Protein AF-A0A538PGG8-F1 (afdb_monomer)

Mean predicted aligned error: 11.86 Å

Radius of gyration: 22.48 Å; Cα contacts (8 Å, |Δi|>4): 271; chains: 1; bounding box: 63×62×68 Å

Sequence (169 aa):
MWLAWLDGMGLATATIEMQSPEEHRERLHELLKATRTVMVLSAGCDGGERIVGQPMALLRTGDDTTMYVAAALDARQVAELTRERQVTVVVHGACYALFEGEATITRDGTLIDQLSEESQGRMDAASAVLVVSPIAGAYWDGANRYSYLYRLWPRPDASDVSNGVPVGI

Secondary structure (DSSP, 8-state):
--------------------HHHHHHHHHHHHHT-SEEEEEEE-TTTTSSEEEEEEEEEEE-TT--EEEEE---HHHHHHHHH--EEEEEEESSSEEEEEEEEEEE--HHHHHHHHHHTTT-S-TT-EEEEEEEEEEEEEETTEEEEEESSPPPPPPTTS---------

Nearest PDB structures (foldseek):
  2hq7-assembly1_B  TM=8.081E-01  e=1.458E-08  Clostridium acetobutylicum
  6vna-assembly1_C  TM=8.276E-01  e=1.346E-06  Paracoccus denitrificans PD1222
  5jab-assembly2_D  TM=6.975E-01  e=1.921E-05  Mycobacterium tuberculosis H37Rv
  7eg5-assembly1_B  TM=6.347E-01  e=6.941E-06  Lactococcus lactis subsp. lactis Il1403
  2x1k-assembly1_A-2  TM=5.499E-01  e=4.076E-04  Deinococcus radiodurans

Structure (mmCIF, N/CA/C/O backbone):
data_AF-A0A538PGG8-F1
#
_entry.id   AF-A0A538PGG8-F1
#
loop_
_atom_site.group_PDB
_atom_site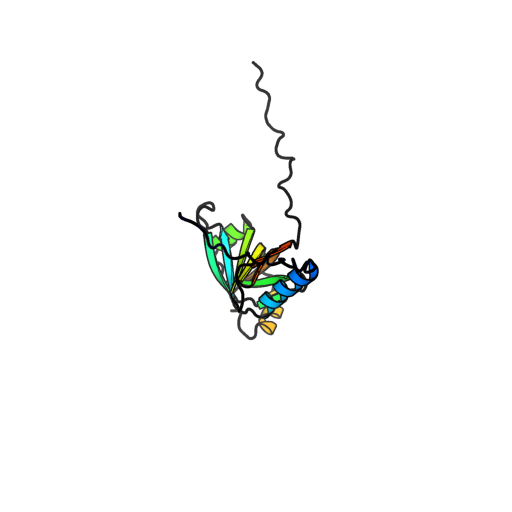.id
_atom_site.type_symbol
_atom_site.label_atom_id
_atom_site.label_alt_id
_atom_site.label_comp_id
_atom_site.label_asym_id
_atom_site.label_entity_id
_atom_site.label_seq_id
_atom_site.pdbx_PDB_ins_code
_atom_site.Cartn_x
_atom_site.Cartn_y
_atom_site.Cartn_z
_atom_site.occupancy
_atom_site.B_iso_or_equiv
_atom_site.auth_seq_id
_atom_site.auth_comp_id
_atom_site.auth_asym_id
_atom_site.auth_atom_id
_atom_site.pdbx_PDB_model_num
ATOM 1 N N . MET A 1 1 ? 32.386 -34.211 -49.356 1.00 39.06 1 MET A N 1
ATOM 2 C CA . MET A 1 1 ? 32.070 -32.773 -49.466 1.00 39.06 1 MET A CA 1
ATOM 3 C C . MET A 1 1 ? 30.968 -32.500 -48.454 1.00 39.06 1 MET A C 1
ATOM 5 O O . MET A 1 1 ? 29.955 -33.180 -48.504 1.00 39.06 1 MET A O 1
ATOM 9 N N . TRP A 1 2 ? 31.259 -31.680 -47.449 1.00 36.53 2 TRP A N 1
ATOM 10 C CA . TRP A 1 2 ? 30.418 -31.399 -46.280 1.00 36.53 2 TRP A CA 1
ATOM 11 C C . TRP A 1 2 ? 29.511 -30.172 -46.520 1.00 36.53 2 TRP A C 1
ATOM 13 O O . TRP A 1 2 ? 29.911 -29.304 -47.291 1.00 36.53 2 TRP A O 1
ATOM 23 N N . LEU A 1 3 ? 28.404 -30.096 -45.750 1.00 43.47 3 LEU A N 1
ATOM 24 C CA . LEU A 1 3 ? 27.569 -28.919 -45.391 1.00 43.47 3 LEU A CA 1
ATOM 25 C C . LEU A 1 3 ? 26.596 -28.385 -46.473 1.00 43.47 3 LEU A C 1
ATOM 27 O O . LEU A 1 3 ? 26.935 -28.345 -47.644 1.00 43.47 3 LEU A O 1
ATOM 31 N N . ALA A 1 4 ? 25.372 -27.930 -46.175 1.00 41.47 4 ALA A N 1
ATOM 32 C CA . ALA A 1 4 ? 24.666 -27.730 -44.909 1.00 41.47 4 ALA A CA 1
ATOM 33 C C . ALA A 1 4 ? 23.146 -27.653 -45.156 1.00 41.47 4 ALA A C 1
ATOM 35 O O . ALA A 1 4 ? 22.691 -27.073 -46.140 1.00 41.47 4 ALA A O 1
ATOM 36 N N . TRP A 1 5 ? 22.383 -28.195 -44.208 1.00 44.69 5 TRP A N 1
ATOM 37 C CA . TRP A 1 5 ? 21.062 -27.695 -43.840 1.00 44.69 5 TRP A CA 1
ATOM 38 C C . TRP A 1 5 ? 21.238 -26.385 -43.073 1.00 44.69 5 TRP A C 1
ATOM 40 O O . TRP A 1 5 ? 22.135 -26.317 -42.236 1.00 44.69 5 TRP A O 1
ATOM 50 N N . LEU A 1 6 ? 20.367 -25.403 -43.294 1.00 42.88 6 LEU A N 1
ATOM 51 C CA . LEU A 1 6 ? 19.924 -24.481 -42.250 1.00 42.88 6 LEU A CA 1
ATOM 52 C C . LEU A 1 6 ? 18.556 -23.924 -42.646 1.00 42.88 6 LEU A C 1
ATOM 54 O O . LEU A 1 6 ? 18.412 -23.218 -43.643 1.00 42.88 6 LEU A O 1
ATOM 58 N N . ASP A 1 7 ? 17.577 -24.328 -41.842 1.00 41.78 7 ASP A N 1
ATOM 59 C CA . ASP A 1 7 ? 16.224 -23.808 -41.758 1.00 41.78 7 ASP A CA 1
ATOM 60 C C . ASP A 1 7 ? 16.192 -22.281 -41.815 1.00 41.78 7 ASP A C 1
ATOM 62 O O . ASP A 1 7 ? 16.892 -21.581 -41.077 1.00 41.78 7 ASP A O 1
ATOM 66 N N . GLY A 1 8 ? 15.321 -21.774 -42.686 1.00 38.41 8 GLY A N 1
ATOM 67 C CA . GLY A 1 8 ? 14.929 -20.377 -42.700 1.00 38.41 8 GLY A CA 1
ATOM 68 C C . GLY A 1 8 ? 14.202 -20.044 -41.403 1.00 38.41 8 GLY A C 1
ATOM 69 O O . GLY A 1 8 ? 13.044 -20.409 -41.217 1.00 38.41 8 GLY A O 1
ATOM 70 N N . MET A 1 9 ? 14.899 -19.335 -40.516 1.00 43.31 9 MET A N 1
ATOM 71 C CA . MET A 1 9 ? 14.317 -18.649 -39.370 1.00 43.31 9 MET A CA 1
ATOM 72 C C . MET A 1 9 ? 13.175 -17.748 -39.842 1.00 43.31 9 MET A C 1
ATOM 74 O O . MET A 1 9 ? 13.396 -16.729 -40.499 1.00 43.31 9 MET A O 1
ATOM 78 N N . GLY A 1 10 ? 11.948 -18.123 -39.480 1.00 37.53 10 GLY A N 1
ATOM 79 C CA . GLY A 1 10 ? 10.814 -17.216 -39.491 1.00 37.53 10 GLY A CA 1
ATOM 80 C C . GLY A 1 10 ? 11.135 -16.035 -38.584 1.00 37.53 10 GLY A C 1
ATOM 81 O O . GLY A 1 10 ? 11.280 -16.190 -37.373 1.00 37.53 10 GLY A O 1
ATOM 82 N N . LEU A 1 11 ? 11.279 -14.856 -39.182 1.00 41.81 11 LEU A N 1
ATOM 83 C CA . LEU A 1 11 ? 11.295 -13.595 -38.460 1.00 41.81 11 LEU A CA 1
ATOM 84 C C . LEU A 1 11 ? 9.921 -13.441 -37.805 1.00 41.81 11 LEU A C 1
ATOM 86 O O . LEU A 1 11 ? 8.964 -13.020 -38.451 1.00 41.81 11 LEU A O 1
ATOM 90 N N . ALA A 1 12 ? 9.816 -13.821 -36.532 1.00 39.50 12 ALA A N 1
ATOM 91 C CA . ALA A 1 12 ? 8.695 -13.430 -35.699 1.00 39.50 12 ALA A CA 1
ATOM 92 C C . ALA A 1 12 ? 8.723 -11.903 -35.620 1.00 39.50 12 ALA A C 1
ATOM 94 O O . ALA A 1 12 ? 9.537 -11.307 -34.915 1.00 39.50 12 ALA A O 1
ATOM 95 N N . THR A 1 13 ? 7.877 -11.265 -36.423 1.00 36.09 13 THR A N 1
ATOM 96 C CA . THR A 1 13 ? 7.551 -9.854 -36.289 1.00 36.09 13 THR A CA 1
ATOM 97 C C . THR A 1 13 ? 6.939 -9.693 -34.904 1.00 36.09 13 THR A C 1
ATOM 99 O O . THR A 1 13 ? 5.783 -10.039 -34.684 1.00 36.09 13 THR A O 1
ATOM 102 N N . ALA A 1 14 ? 7.752 -9.268 -33.938 1.00 40.22 14 ALA A N 1
ATOM 103 C CA . ALA A 1 14 ? 7.281 -8.906 -32.616 1.00 40.22 14 ALA A CA 1
ATOM 104 C C . ALA A 1 14 ? 6.408 -7.659 -32.777 1.00 40.22 14 ALA A C 1
ATOM 106 O O . ALA A 1 14 ? 6.909 -6.541 -32.901 1.00 40.22 14 ALA A O 1
ATOM 107 N N . THR A 1 15 ? 5.097 -7.865 -32.847 1.00 40.91 15 THR A N 1
ATOM 108 C CA . THR A 1 15 ? 4.110 -6.805 -32.690 1.00 40.91 15 THR A CA 1
ATOM 109 C C . THR A 1 15 ? 4.286 -6.256 -31.279 1.00 40.91 15 THR A C 1
ATOM 111 O O . THR A 1 15 ? 3.879 -6.886 -30.306 1.00 40.91 15 THR A O 1
ATOM 114 N N . ILE A 1 16 ? 4.968 -5.118 -31.152 1.00 50.78 16 ILE A N 1
ATOM 115 C CA . ILE A 1 16 ? 4.993 -4.355 -29.906 1.00 50.78 16 ILE A CA 1
ATOM 116 C C . ILE A 1 16 ? 3.594 -3.760 -29.781 1.00 50.78 16 ILE A C 1
ATOM 118 O O . ILE A 1 16 ? 3.297 -2.730 -30.385 1.00 50.78 16 ILE A O 1
ATOM 122 N N . GLU A 1 17 ? 2.704 -4.454 -29.074 1.00 52.69 17 GLU A N 1
ATOM 123 C CA . GLU A 1 17 ? 1.433 -3.870 -28.664 1.00 52.69 17 GLU A CA 1
ATOM 124 C C . GLU A 1 17 ? 1.748 -2.705 -27.731 1.00 52.69 17 GLU A C 1
ATOM 126 O O . GLU A 1 17 ? 2.166 -2.874 -26.585 1.00 52.69 17 GLU A O 1
ATOM 131 N N . MET A 1 18 ? 1.634 -1.499 -28.278 1.00 49.38 18 MET A N 1
ATOM 132 C CA . MET A 1 18 ? 1.861 -0.258 -27.561 1.00 49.38 18 MET A CA 1
ATOM 133 C C . MET A 1 18 ? 0.595 0.041 -26.763 1.00 49.38 18 MET A C 1
ATOM 135 O O . MET A 1 18 ? -0.246 0.830 -27.188 1.00 49.38 18 MET A O 1
ATOM 139 N N . GLN A 1 19 ? 0.434 -0.671 -25.648 1.00 61.53 19 GLN A N 1
ATOM 140 C CA . GLN A 1 19 ? -0.603 -0.371 -24.670 1.00 61.53 19 GLN A CA 1
ATOM 141 C C . GLN A 1 19 ? -0.426 1.068 -24.186 1.00 61.53 19 GLN A C 1
ATOM 143 O O . GLN A 1 19 ? 0.698 1.559 -24.015 1.00 61.53 19 GLN A O 1
ATOM 148 N N . SER A 1 20 ? -1.540 1.776 -24.030 1.00 74.94 20 SER A N 1
ATOM 149 C CA . SER A 1 20 ? -1.484 3.161 -23.578 1.00 74.94 20 SER A CA 1
ATOM 150 C C . SER A 1 20 ? -1.027 3.205 -22.110 1.00 74.94 20 SER A C 1
ATOM 152 O O . SER A 1 20 ? -1.308 2.284 -21.340 1.00 74.94 20 SER A O 1
ATOM 154 N N . PRO A 1 21 ? -0.331 4.266 -21.661 1.00 79.12 21 PRO A N 1
ATOM 155 C CA . PRO A 1 21 ? 0.067 4.386 -20.257 1.00 79.12 21 PRO A CA 1
ATOM 156 C C . PRO A 1 21 ? -1.112 4.248 -19.278 1.00 79.12 21 PRO A C 1
ATOM 158 O O . PRO A 1 21 ? -0.943 3.760 -18.163 1.00 79.12 21 PRO A O 1
ATOM 161 N N . GLU A 1 22 ? -2.312 4.651 -19.695 1.00 86.00 22 GLU A N 1
ATOM 162 C CA . GLU A 1 22 ? -3.537 4.559 -18.900 1.00 86.00 22 GLU A CA 1
ATOM 163 C C . GLU A 1 22 ? -3.979 3.106 -18.682 1.00 86.00 22 GLU A C 1
ATOM 165 O O . GLU A 1 22 ? -4.333 2.751 -17.558 1.00 86.00 22 GLU A O 1
ATOM 170 N N . GLU A 1 23 ? -3.844 2.241 -19.691 1.00 89.44 23 GLU A N 1
ATOM 171 C CA . GLU A 1 23 ? -4.140 0.805 -19.579 1.00 89.44 23 GLU A CA 1
ATOM 172 C C . GLU A 1 23 ? -3.237 0.121 -18.544 1.00 89.44 23 GLU A C 1
ATOM 174 O O . GLU A 1 23 ? -3.698 -0.692 -17.740 1.00 89.44 23 GLU A O 1
ATOM 179 N N . HIS A 1 24 ? -1.951 0.484 -18.492 1.00 91.00 24 HIS A N 1
ATOM 180 C CA . HIS A 1 24 ? -1.032 -0.049 -17.481 1.00 91.00 24 HIS A CA 1
ATOM 181 C C . HIS A 1 24 ? -1.397 0.401 -16.062 1.00 91.00 24 HIS A C 1
ATOM 183 O O . HIS A 1 24 ? -1.305 -0.393 -15.121 1.00 91.00 24 HIS A O 1
ATOM 189 N N . ARG A 1 25 ? -1.834 1.655 -15.898 1.00 92.50 25 ARG A N 1
ATOM 190 C CA . ARG A 1 25 ? -2.322 2.177 -14.614 1.00 92.50 25 ARG A CA 1
ATOM 191 C C . ARG A 1 25 ? -3.571 1.427 -14.159 1.00 92.50 25 ARG A C 1
ATOM 193 O O . ARG A 1 25 ? -3.634 0.983 -13.015 1.00 92.50 25 ARG A O 1
ATOM 200 N N . GLU A 1 26 ? -4.543 1.259 -15.050 1.00 92.38 26 GLU A N 1
ATOM 201 C CA . GLU A 1 26 ? -5.775 0.517 -14.767 1.00 92.38 26 GLU A CA 1
ATOM 202 C C . GLU A 1 26 ? -5.474 -0.930 -14.393 1.00 92.38 26 GLU A C 1
ATOM 204 O O . GLU A 1 26 ? -5.984 -1.434 -13.392 1.00 92.38 26 GLU A O 1
ATOM 209 N N . ARG A 1 27 ? -4.564 -1.583 -15.123 1.00 92.31 27 ARG A N 1
ATOM 210 C CA . ARG A 1 27 ? -4.164 -2.955 -14.820 1.00 92.31 27 ARG A CA 1
ATOM 211 C C . ARG A 1 27 ? -3.554 -3.090 -13.426 1.00 92.31 27 ARG A C 1
ATOM 213 O O . ARG A 1 27 ? -3.918 -4.010 -12.695 1.00 92.31 27 ARG A O 1
ATOM 220 N N . LEU A 1 28 ? -2.653 -2.184 -13.045 1.00 93.44 28 LEU A N 1
ATOM 221 C CA . LEU A 1 28 ? -2.062 -2.146 -11.703 1.00 93.44 28 LEU A CA 1
ATOM 222 C C . LEU A 1 28 ? -3.120 -1.929 -10.615 1.00 93.44 28 LEU A C 1
ATOM 224 O O . LEU A 1 28 ? -3.086 -2.590 -9.576 1.00 93.44 28 LEU A O 1
ATOM 228 N N . HIS A 1 29 ? -4.073 -1.037 -10.868 1.00 93.75 29 HIS A N 1
ATOM 229 C CA . HIS A 1 29 ? -5.160 -0.747 -9.944 1.00 93.75 29 HIS A CA 1
ATOM 230 C C . HIS A 1 29 ? -6.088 -1.960 -9.741 1.00 93.75 29 HIS A C 1
ATOM 232 O O . HIS A 1 29 ? -6.443 -2.292 -8.609 1.00 93.75 29 HIS A O 1
ATOM 238 N N . GLU A 1 30 ? -6.418 -2.688 -10.809 1.00 92.50 30 GLU A N 1
ATOM 239 C CA . GLU A 1 30 ? -7.213 -3.920 -10.723 1.00 92.50 30 GLU A CA 1
ATOM 240 C C . GLU A 1 30 ? -6.481 -5.044 -9.969 1.00 92.50 30 GLU A C 1
ATOM 242 O O . GLU A 1 30 ? -7.097 -5.774 -9.189 1.00 92.50 30 GLU A O 1
ATOM 247 N N . LEU A 1 31 ? -5.155 -5.157 -10.120 1.00 92.94 31 LEU A N 1
ATOM 248 C CA . LEU A 1 31 ? -4.353 -6.107 -9.334 1.00 92.94 31 LEU A CA 1
ATOM 249 C C . LEU A 1 31 ? -4.414 -5.806 -7.829 1.00 92.94 31 LEU A C 1
ATOM 251 O O . LEU A 1 31 ? -4.495 -6.733 -7.018 1.00 92.94 31 LEU A O 1
ATOM 255 N N . LEU A 1 32 ? -4.414 -4.528 -7.446 1.00 93.00 32 LEU A N 1
ATOM 256 C CA . LEU A 1 32 ? -4.573 -4.124 -6.049 1.00 93.00 32 LEU A CA 1
ATOM 257 C C . LEU A 1 32 ? -5.971 -4.433 -5.518 1.00 93.00 32 LEU A C 1
ATOM 259 O O . LEU A 1 32 ? -6.083 -5.039 -4.455 1.00 93.00 32 LEU A O 1
ATOM 263 N N . LYS A 1 33 ? -7.025 -4.107 -6.273 1.00 91.06 33 LYS A N 1
ATOM 264 C CA . LYS A 1 33 ? -8.416 -4.418 -5.894 1.00 91.06 33 LYS A CA 1
ATOM 265 C C . LYS A 1 33 ? -8.656 -5.908 -5.660 1.00 91.06 33 LYS A C 1
ATOM 267 O O . LYS A 1 33 ? -9.425 -6.277 -4.774 1.00 91.06 33 LYS A O 1
ATOM 272 N N . ALA A 1 34 ? -8.007 -6.766 -6.443 1.00 91.31 34 ALA A N 1
ATOM 273 C CA . ALA A 1 34 ? -8.115 -8.215 -6.295 1.00 91.31 34 ALA A CA 1
ATOM 274 C C . ALA A 1 34 ? -7.348 -8.763 -5.075 1.00 91.31 34 ALA A C 1
ATOM 276 O O . ALA A 1 34 ? -7.539 -9.921 -4.692 1.00 91.31 34 ALA A O 1
ATOM 277 N N . THR A 1 35 ? -6.481 -7.957 -4.460 1.00 91.38 35 THR A N 1
ATOM 278 C CA . THR A 1 35 ? -5.565 -8.392 -3.408 1.00 91.38 35 THR A CA 1
ATOM 279 C C . THR A 1 35 ? -6.081 -8.029 -2.020 1.00 91.38 35 THR A C 1
ATOM 281 O O . THR A 1 35 ? -6.600 -6.947 -1.777 1.00 91.38 35 THR A O 1
ATOM 284 N N . ARG A 1 36 ? -5.906 -8.946 -1.065 1.00 90.69 36 ARG A N 1
ATOM 285 C CA . ARG A 1 36 ? -6.266 -8.724 0.349 1.00 90.69 36 ARG A CA 1
ATOM 286 C C . ARG A 1 36 ? -5.065 -8.503 1.257 1.00 90.69 36 ARG A C 1
ATOM 288 O O . ARG A 1 36 ? -5.206 -7.907 2.321 1.00 90.69 36 ARG A O 1
ATOM 295 N N . THR A 1 37 ? -3.904 -8.998 0.850 1.00 91.81 37 THR A N 1
ATOM 296 C CA . THR A 1 37 ? -2.673 -8.963 1.635 1.00 91.81 37 THR A CA 1
ATOM 297 C C . THR A 1 37 ? -1.535 -8.557 0.725 1.00 91.81 37 THR A C 1
ATOM 299 O O . THR A 1 37 ? -1.350 -9.142 -0.339 1.00 91.81 37 THR A O 1
ATOM 302 N N . VAL A 1 38 ? -0.768 -7.568 1.156 1.00 94.88 38 VAL A N 1
ATOM 303 C CA . VAL A 1 38 ? 0.413 -7.083 0.445 1.00 94.88 38 VAL A CA 1
ATOM 304 C C . VAL A 1 38 ? 1.638 -7.258 1.325 1.00 94.88 38 VAL A C 1
ATOM 306 O O . VAL A 1 38 ? 1.533 -7.252 2.549 1.00 94.88 38 VAL A O 1
ATOM 309 N N . MET A 1 39 ? 2.803 -7.423 0.713 1.00 95.00 39 MET A N 1
ATOM 310 C CA . MET A 1 39 ? 4.073 -7.386 1.432 1.00 95.00 39 MET A CA 1
ATOM 311 C C . MET A 1 39 ? 4.618 -5.967 1.357 1.00 95.00 39 MET A C 1
ATOM 313 O O . MET A 1 39 ? 4.946 -5.496 0.271 1.00 95.00 39 MET A O 1
ATOM 317 N N . VAL A 1 40 ? 4.724 -5.288 2.494 1.00 93.94 40 VAL A N 1
ATOM 318 C CA . VAL A 1 40 ? 5.360 -3.970 2.573 1.00 93.94 40 VAL A CA 1
ATOM 319 C C . VAL A 1 40 ? 6.817 -4.169 2.951 1.00 93.94 40 VAL A C 1
ATOM 321 O O . VAL A 1 40 ? 7.122 -4.787 3.971 1.00 93.94 40 VAL A O 1
ATOM 324 N N . LEU A 1 41 ? 7.709 -3.680 2.099 1.00 92.81 41 LEU A N 1
ATOM 325 C CA . LEU A 1 41 ? 9.148 -3.694 2.292 1.00 92.81 41 LEU A CA 1
ATOM 326 C C . LEU A 1 41 ? 9.599 -2.288 2.682 1.00 92.81 41 LEU A C 1
ATOM 328 O O . LEU A 1 41 ? 9.288 -1.325 1.982 1.00 92.81 41 LEU A O 1
ATOM 332 N N . SER A 1 42 ? 10.357 -2.176 3.765 1.00 89.12 42 SER A N 1
ATOM 333 C CA . SER A 1 42 ? 10.977 -0.924 4.195 1.00 89.12 42 SER A CA 1
ATOM 334 C C . SER A 1 42 ? 12.465 -1.123 4.465 1.00 89.12 42 SER A C 1
ATOM 336 O O . SER A 1 42 ? 12.934 -2.248 4.698 1.00 89.12 42 SER A O 1
ATOM 338 N N . ALA A 1 43 ? 13.211 -0.018 4.469 1.00 81.25 43 ALA A N 1
ATOM 339 C CA . ALA A 1 43 ? 14.559 -0.005 5.014 1.00 81.25 43 ALA A CA 1
ATOM 340 C C . ALA A 1 43 ? 14.512 -0.464 6.482 1.00 81.25 43 ALA A C 1
ATOM 342 O O . ALA A 1 43 ? 13.661 -0.049 7.271 1.00 81.25 43 ALA A O 1
ATOM 343 N N . GLY A 1 44 ? 15.379 -1.406 6.822 1.00 67.06 44 GLY A N 1
ATOM 344 C CA . GLY A 1 44 ? 15.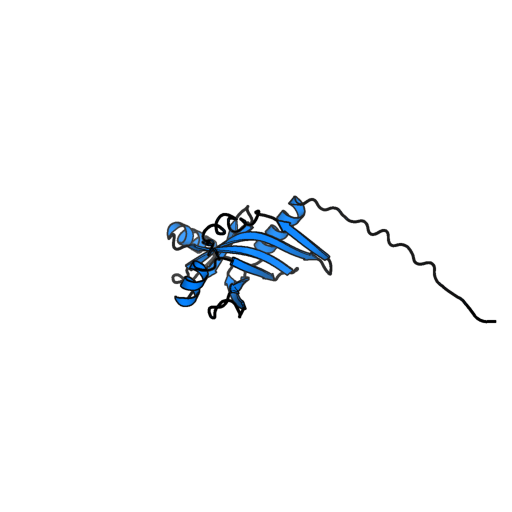480 -1.983 8.149 1.00 67.06 44 GLY A CA 1
ATOM 345 C C . GLY A 1 44 ? 16.208 -1.056 9.106 1.00 67.06 44 GLY A C 1
ATOM 346 O O . GLY A 1 44 ? 17.051 -0.244 8.726 1.00 67.06 44 GLY A O 1
ATOM 347 N N . CYS A 1 45 ? 15.911 -1.245 10.383 1.00 59.09 45 CYS A N 1
ATOM 348 C CA . CYS A 1 45 ? 16.257 -0.334 11.462 1.00 59.09 45 CYS A CA 1
ATOM 349 C C . CYS A 1 45 ? 17.755 -0.314 11.864 1.00 59.09 45 CYS A C 1
ATOM 351 O O . CYS A 1 45 ? 18.082 0.204 12.931 1.00 59.09 45 CYS A O 1
ATOM 353 N N . ASP A 1 46 ? 18.641 -0.915 11.061 1.00 63.91 46 ASP A N 1
ATOM 354 C CA . ASP A 1 46 ? 20.098 -0.985 11.260 1.00 63.91 46 ASP A CA 1
ATOM 355 C C . ASP A 1 46 ? 20.822 -0.157 10.173 1.00 63.91 46 ASP A C 1
ATOM 357 O O . ASP A 1 46 ? 21.792 -0.599 9.566 1.00 63.91 46 ASP A O 1
ATOM 361 N N . GLY A 1 47 ? 20.307 1.041 9.867 1.00 59.91 47 GLY A N 1
ATOM 362 C CA . GLY A 1 47 ? 20.921 1.954 8.893 1.00 59.91 47 GLY A CA 1
ATOM 363 C C . GLY A 1 47 ? 20.628 1.636 7.422 1.00 59.91 47 GLY A C 1
ATOM 364 O O . GLY A 1 47 ? 21.386 2.053 6.554 1.00 59.91 47 GLY A O 1
ATOM 365 N N . GLY A 1 48 ? 19.544 0.910 7.129 1.00 63.84 48 GLY A N 1
ATOM 366 C CA . GLY A 1 48 ? 19.107 0.626 5.757 1.00 63.84 48 GLY A CA 1
ATOM 367 C C . GLY A 1 48 ? 19.828 -0.529 5.054 1.00 63.84 48 GLY A C 1
ATOM 368 O O . GLY A 1 48 ? 19.451 -0.875 3.939 1.00 63.84 48 GLY A O 1
ATOM 369 N N . GLU A 1 49 ? 20.803 -1.186 5.694 1.00 67.75 49 GLU A N 1
ATOM 370 C CA . GLU A 1 49 ? 21.525 -2.327 5.097 1.00 67.75 49 GLU A CA 1
ATOM 371 C C . GLU A 1 49 ? 20.662 -3.589 4.945 1.00 67.75 49 GLU A C 1
ATOM 373 O O . GLU A 1 49 ? 20.949 -4.465 4.128 1.00 67.75 49 GLU A O 1
ATOM 378 N N . ARG A 1 50 ? 19.584 -3.695 5.725 1.00 79.31 50 ARG A N 1
ATOM 379 C CA . ARG A 1 50 ? 18.670 -4.836 5.702 1.00 79.31 50 ARG A CA 1
ATOM 380 C C . ARG A 1 50 ? 17.300 -4.395 5.225 1.00 79.31 50 ARG A C 1
ATOM 382 O O . ARG A 1 50 ? 16.748 -3.461 5.780 1.00 79.31 50 ARG A O 1
ATOM 389 N N . ILE A 1 51 ? 16.708 -5.107 4.273 1.00 84.12 51 ILE A N 1
ATOM 390 C CA . ILE A 1 51 ? 15.302 -4.907 3.899 1.00 84.12 51 ILE A CA 1
ATOM 391 C C . ILE A 1 51 ? 14.429 -5.739 4.840 1.00 84.12 51 ILE A C 1
ATOM 393 O O . ILE A 1 51 ? 14.672 -6.935 5.030 1.00 84.12 51 ILE A O 1
ATOM 397 N N . VAL A 1 52 ? 13.416 -5.113 5.437 1.00 86.31 52 VAL A N 1
ATOM 398 C CA . VAL A 1 52 ? 12.418 -5.795 6.268 1.00 86.31 52 VAL A CA 1
ATOM 399 C C . VAL A 1 52 ? 11.111 -5.843 5.494 1.00 86.31 52 VAL A C 1
ATOM 401 O O . VAL A 1 52 ? 10.598 -4.808 5.087 1.00 86.31 52 VAL A O 1
ATOM 404 N N . GLY A 1 53 ? 10.590 -7.051 5.277 1.00 88.62 53 GLY A N 1
ATOM 405 C CA . GLY A 1 53 ? 9.310 -7.271 4.612 1.00 88.62 53 GLY A CA 1
ATOM 406 C C . GLY A 1 53 ? 8.265 -7.808 5.575 1.00 88.62 53 GLY A C 1
ATOM 407 O O . GLY A 1 53 ? 8.529 -8.788 6.274 1.00 88.62 53 GLY A O 1
ATOM 408 N N . GLN A 1 54 ? 7.083 -7.197 5.598 1.00 89.75 54 GLN A N 1
ATOM 409 C CA . GLN A 1 54 ? 5.973 -7.629 6.445 1.00 89.75 54 GLN A CA 1
ATOM 410 C C . GLN A 1 54 ? 4.677 -7.774 5.642 1.00 89.75 54 GLN A C 1
ATOM 412 O O . GLN A 1 54 ? 4.322 -6.858 4.895 1.00 89.75 54 GLN A O 1
ATOM 417 N N . PRO A 1 55 ? 3.950 -8.897 5.794 1.00 91.56 55 PRO A N 1
ATOM 418 C CA . PRO A 1 55 ? 2.611 -9.015 5.243 1.00 91.56 55 PRO A CA 1
ATOM 419 C C . PRO A 1 55 ? 1.659 -8.095 6.013 1.00 91.56 55 PRO A C 1
ATOM 421 O O . PRO A 1 55 ? 1.599 -8.142 7.241 1.00 91.56 55 PRO A O 1
ATOM 424 N N . MET A 1 56 ? 0.901 -7.280 5.288 1.00 91.56 56 MET A N 1
ATOM 425 C CA . MET A 1 56 ? -0.093 -6.356 5.829 1.00 91.56 56 MET A CA 1
ATOM 426 C C . MET A 1 56 ? -1.423 -6.529 5.101 1.00 91.56 56 MET A C 1
ATOM 428 O O . MET A 1 56 ? -1.461 -6.825 3.902 1.00 91.56 56 MET A O 1
ATOM 432 N N . ALA A 1 57 ? -2.531 -6.357 5.821 1.00 91.75 57 ALA A N 1
ATOM 433 C CA . ALA A 1 57 ? -3.855 -6.417 5.216 1.00 91.75 57 ALA A CA 1
ATOM 434 C C . ALA A 1 57 ? -4.119 -5.129 4.426 1.00 91.75 57 ALA A C 1
ATOM 436 O O . ALA A 1 57 ? -4.061 -4.034 4.983 1.00 91.75 57 ALA A O 1
ATOM 437 N N . LEU A 1 58 ? -4.433 -5.260 3.137 1.00 92.88 58 LEU A N 1
ATOM 438 C CA . LEU A 1 58 ? -4.878 -4.146 2.307 1.00 92.88 58 LEU A CA 1
ATOM 439 C C . LEU A 1 58 ? -6.350 -3.875 2.614 1.00 92.88 58 LEU A C 1
ATOM 441 O O . LEU A 1 58 ? -7.223 -4.686 2.299 1.00 92.88 58 LEU A O 1
ATOM 445 N N . LEU A 1 59 ? -6.623 -2.751 3.267 1.00 92.56 59 LEU A N 1
ATOM 446 C CA . LEU A 1 59 ? -7.967 -2.365 3.683 1.00 92.56 59 LEU A CA 1
ATOM 447 C C . LEU A 1 59 ? -8.745 -1.808 2.497 1.00 92.56 59 LEU A C 1
ATOM 449 O O . LEU A 1 59 ? -9.854 -2.270 2.221 1.00 92.56 59 LEU A O 1
ATOM 453 N N . ARG A 1 60 ? -8.116 -0.869 1.782 1.00 91.38 60 ARG A N 1
ATOM 454 C CA . ARG A 1 60 ? -8.693 -0.130 0.661 1.00 91.38 60 ARG A CA 1
ATOM 455 C C . ARG A 1 60 ? -7.611 0.334 -0.312 1.00 91.38 60 ARG A C 1
ATOM 457 O O . ARG A 1 60 ? -6.464 0.563 0.074 1.00 91.38 60 ARG A O 1
ATOM 464 N N . THR A 1 61 ? -8.018 0.548 -1.557 1.00 93.25 61 THR A N 1
ATOM 465 C CA . THR A 1 61 ? -7.242 1.262 -2.574 1.00 93.25 61 THR A CA 1
ATOM 466 C C . THR A 1 61 ? -8.046 2.475 -3.047 1.00 93.25 61 THR A C 1
ATOM 468 O O . THR A 1 61 ? -9.242 2.350 -3.307 1.00 93.25 61 THR A O 1
ATOM 471 N N . GLY A 1 62 ? -7.420 3.652 -3.095 1.00 90.56 62 GLY A N 1
ATOM 472 C CA . GLY A 1 62 ? -7.992 4.878 -3.661 1.00 90.56 62 GLY A CA 1
ATOM 473 C C . GLY A 1 62 ? -7.885 4.915 -5.187 1.00 90.56 62 GLY A C 1
ATOM 474 O O . GLY A 1 62 ? -7.118 4.153 -5.774 1.00 90.56 62 GLY A O 1
ATOM 475 N N . ASP A 1 63 ? -8.630 5.809 -5.840 1.00 87.25 63 ASP A N 1
ATOM 476 C CA . ASP A 1 63 ? -8.677 5.922 -7.312 1.00 87.25 63 ASP A CA 1
ATOM 477 C C . ASP A 1 63 ? -7.318 6.291 -7.939 1.00 87.25 63 ASP A C 1
ATOM 479 O O . ASP A 1 63 ? -7.005 5.924 -9.074 1.00 87.25 63 AS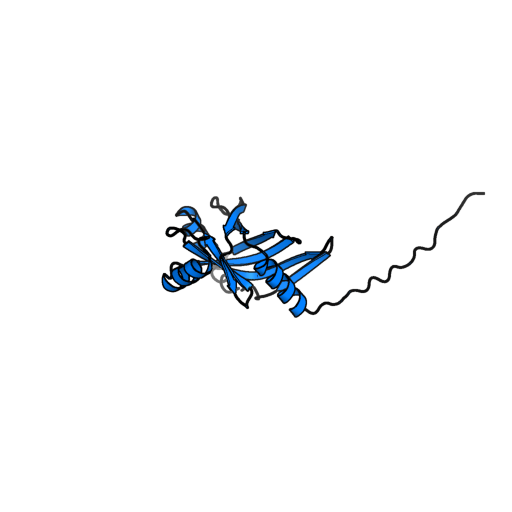P A O 1
ATOM 483 N N . ASP A 1 64 ? -6.475 6.975 -7.168 1.00 86.25 64 ASP A N 1
ATOM 484 C CA . ASP A 1 64 ? -5.092 7.329 -7.491 1.00 86.25 64 ASP A CA 1
ATOM 485 C C . ASP A 1 64 ? -4.093 6.197 -7.198 1.00 86.25 64 ASP A C 1
ATOM 487 O O . ASP A 1 64 ? -2.887 6.385 -7.332 1.00 86.25 64 ASP A O 1
ATOM 491 N N . THR A 1 65 ? -4.582 5.005 -6.837 1.00 92.25 65 THR A N 1
ATOM 492 C CA . THR A 1 65 ? -3.770 3.841 -6.439 1.00 92.25 65 THR A CA 1
ATOM 493 C C . THR A 1 65 ? -3.077 4.030 -5.079 1.00 92.25 65 THR A C 1
ATOM 495 O O . THR A 1 65 ? -2.201 3.249 -4.706 1.00 92.25 65 THR A O 1
ATOM 498 N N . THR A 1 66 ? -3.507 5.007 -4.273 1.00 94.69 66 THR A N 1
ATOM 499 C CA . THR A 1 66 ? -3.116 5.089 -2.861 1.00 94.69 66 THR A CA 1
ATOM 500 C C . THR A 1 66 ? -3.604 3.852 -2.112 1.00 94.69 66 THR A C 1
ATOM 502 O O . THR A 1 66 ? -4.767 3.458 -2.212 1.00 94.69 66 THR A O 1
ATOM 505 N N . MET A 1 67 ? -2.714 3.217 -1.357 1.00 95.94 67 MET A N 1
ATOM 506 C CA . MET A 1 67 ? -3.003 1.992 -0.614 1.00 95.94 67 MET A CA 1
ATOM 507 C C . MET A 1 67 ? -3.160 2.305 0.871 1.00 95.94 67 MET A C 1
ATOM 509 O O . MET A 1 67 ? -2.293 2.935 1.472 1.00 95.94 67 MET A O 1
ATOM 513 N N . TYR A 1 68 ? -4.242 1.819 1.470 1.00 94.50 68 TYR A N 1
ATOM 514 C CA . TYR A 1 68 ? -4.483 1.894 2.908 1.00 94.50 68 TYR A CA 1
ATOM 515 C C . TYR A 1 68 ? -4.294 0.502 3.488 1.00 94.50 68 TYR A C 1
ATOM 517 O O . TYR A 1 68 ? -5.081 -0.403 3.197 1.00 94.50 68 TYR A O 1
ATOM 525 N N . VAL A 1 69 ? -3.244 0.311 4.280 1.00 93.69 69 VAL A N 1
ATOM 526 C CA . VAL A 1 69 ? -2.909 -0.996 4.853 1.00 93.69 69 VAL A CA 1
ATOM 527 C C . VAL A 1 69 ? -2.981 -0.953 6.375 1.00 93.69 69 VAL A C 1
ATOM 529 O O . VAL A 1 69 ? -2.551 0.016 7.003 1.00 93.69 69 VAL A O 1
ATOM 532 N N . ALA A 1 70 ? -3.539 -2.004 6.974 1.00 91.38 70 ALA A N 1
ATOM 533 C CA . ALA A 1 70 ? -3.508 -2.182 8.419 1.00 91.38 70 ALA A CA 1
ATOM 534 C C . ALA A 1 70 ? -2.098 -2.578 8.844 1.00 91.38 70 ALA A C 1
ATOM 536 O O . ALA A 1 70 ? -1.521 -3.525 8.300 1.00 91.38 70 ALA A O 1
ATOM 537 N N . ALA A 1 71 ? -1.566 -1.870 9.832 1.00 84.88 71 ALA A N 1
ATOM 538 C CA . ALA A 1 71 ? -0.214 -2.068 10.307 1.00 84.88 71 ALA A CA 1
ATOM 539 C C . ALA A 1 71 ? -0.188 -2.173 11.837 1.00 84.88 71 ALA A C 1
ATOM 541 O O . ALA A 1 71 ? -0.555 -1.244 12.562 1.00 84.88 71 ALA A O 1
ATOM 542 N N . ALA A 1 72 ? 0.304 -3.308 12.329 1.00 82.69 72 ALA A N 1
ATOM 543 C CA . ALA A 1 72 ? 0.704 -3.474 13.720 1.00 82.69 72 ALA A CA 1
ATOM 544 C C . ALA A 1 72 ? 2.171 -3.039 13.847 1.00 82.69 72 ALA A C 1
ATOM 546 O O . ALA A 1 72 ? 3.079 -3.858 13.723 1.00 82.69 72 ALA A O 1
ATOM 547 N N . LEU A 1 73 ? 2.392 -1.732 14.006 1.00 82.75 73 LEU A N 1
ATOM 548 C CA . LEU A 1 73 ? 3.733 -1.148 14.072 1.00 82.75 73 LEU A CA 1
ATOM 549 C C . LEU A 1 73 ? 4.195 -1.002 15.521 1.00 82.75 73 LEU A C 1
ATOM 551 O O . LEU A 1 73 ? 3.489 -0.421 16.348 1.00 82.75 73 LEU A O 1
ATOM 555 N N . ASP A 1 74 ? 5.409 -1.461 15.814 1.00 84.94 74 ASP A N 1
ATOM 556 C CA . ASP A 1 74 ? 6.080 -1.135 17.070 1.00 84.94 74 ASP A CA 1
ATOM 557 C C . ASP A 1 74 ? 6.724 0.269 17.033 1.00 84.94 74 ASP A C 1
ATOM 559 O O . ASP A 1 74 ? 6.819 0.924 15.992 1.00 84.94 74 ASP A O 1
ATOM 563 N N . ALA A 1 75 ? 7.183 0.757 18.188 1.00 83.31 75 ALA A N 1
ATOM 564 C CA . ALA A 1 75 ? 7.778 2.090 18.298 1.00 83.31 75 ALA A CA 1
ATOM 565 C C . ALA A 1 75 ? 9.029 2.284 17.417 1.00 83.31 75 ALA A C 1
ATOM 567 O O . ALA A 1 75 ? 9.277 3.397 16.949 1.00 83.31 75 ALA A O 1
ATOM 568 N N . ARG A 1 76 ? 9.805 1.219 17.172 1.00 82.69 76 ARG A N 1
ATOM 569 C CA . ARG A 1 76 ? 11.006 1.258 16.328 1.00 82.69 76 ARG A CA 1
ATOM 570 C C . ARG A 1 76 ? 10.606 1.424 14.866 1.00 82.69 76 ARG A C 1
ATOM 572 O O . ARG A 1 76 ? 11.146 2.282 14.179 1.00 82.69 76 ARG A O 1
ATOM 579 N N . GLN A 1 77 ? 9.614 0.667 14.415 1.00 83.38 77 GLN A N 1
ATOM 580 C CA . GLN A 1 77 ? 9.089 0.753 13.053 1.00 83.38 77 GLN A CA 1
ATOM 581 C C . GLN A 1 77 ? 8.431 2.103 12.771 1.00 83.38 77 GLN A C 1
ATOM 583 O O . GLN A 1 77 ? 8.622 2.669 11.697 1.00 83.38 77 GLN A O 1
ATOM 588 N N . VAL A 1 78 ? 7.704 2.652 13.748 1.00 86.50 78 VAL A N 1
ATOM 589 C CA . VAL A 1 78 ? 7.141 4.005 13.651 1.00 86.50 78 VAL A CA 1
ATOM 590 C C . VAL A 1 78 ? 8.250 5.047 13.493 1.00 86.50 78 VAL A C 1
ATOM 592 O O . VAL A 1 78 ? 8.133 5.929 12.643 1.00 86.50 78 VAL A O 1
ATOM 595 N N . ALA A 1 79 ? 9.324 4.959 14.283 1.00 85.00 79 ALA A N 1
ATOM 596 C CA . ALA A 1 79 ? 10.443 5.897 14.205 1.00 85.00 79 ALA A CA 1
ATOM 597 C C . ALA A 1 79 ? 11.153 5.839 12.843 1.00 85.00 79 ALA A C 1
ATOM 599 O O . ALA A 1 79 ? 11.434 6.886 12.259 1.00 85.00 79 ALA A O 1
ATOM 600 N N . GLU A 1 80 ? 11.373 4.638 12.305 1.00 82.06 80 GLU A N 1
ATOM 601 C CA . GLU A 1 80 ? 11.993 4.463 10.989 1.00 82.06 80 GLU A CA 1
ATOM 602 C C . GLU A 1 80 ? 11.109 4.989 9.865 1.00 82.06 80 GLU A C 1
ATOM 604 O O . GLU A 1 80 ? 11.571 5.824 9.104 1.00 82.06 80 GLU A O 1
ATOM 609 N N . LEU A 1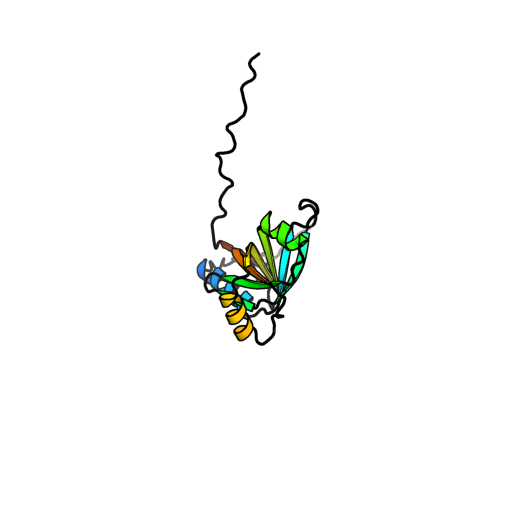 81 ? 9.827 4.617 9.812 1.00 85.00 81 LEU A N 1
ATOM 610 C CA . LEU A 1 81 ? 8.903 5.144 8.797 1.00 85.00 81 LEU A CA 1
ATOM 611 C C . LEU A 1 81 ? 8.707 6.663 8.907 1.00 85.00 81 LEU A C 1
ATOM 613 O O . LEU A 1 81 ? 8.327 7.320 7.944 1.00 85.00 81 LEU A O 1
ATOM 617 N N . THR A 1 82 ? 8.964 7.245 10.080 1.00 85.75 82 THR A N 1
ATOM 618 C CA . THR A 1 82 ? 8.973 8.704 10.246 1.00 85.75 82 THR A CA 1
ATOM 619 C C . THR A 1 82 ? 10.230 9.334 9.637 1.00 85.75 82 THR A C 1
ATOM 621 O O . THR A 1 82 ? 10.141 10.439 9.095 1.00 85.75 82 THR A O 1
ATOM 624 N N . ARG A 1 83 ? 11.378 8.646 9.721 1.00 84.44 83 ARG A N 1
ATOM 625 C CA . ARG A 1 83 ? 12.685 9.091 9.215 1.00 84.44 83 ARG A CA 1
ATOM 626 C C . ARG A 1 83 ? 12.853 8.838 7.716 1.00 84.44 83 ARG A C 1
ATOM 628 O O . ARG A 1 83 ? 13.273 9.743 7.006 1.00 84.44 83 ARG A O 1
ATOM 635 N N . GLU A 1 84 ? 12.542 7.630 7.269 1.00 84.50 84 GLU A N 1
ATOM 636 C CA . GLU A 1 84 ? 12.625 7.160 5.892 1.00 84.50 84 GLU A CA 1
ATOM 637 C C . GLU A 1 84 ? 11.253 6.638 5.469 1.00 84.50 84 GLU A C 1
ATOM 639 O O . GLU A 1 84 ? 10.769 5.618 5.961 1.00 84.50 84 GLU A O 1
ATOM 644 N N . ARG A 1 85 ? 10.600 7.376 4.572 1.00 90.06 85 ARG A N 1
ATOM 645 C CA . ARG A 1 85 ? 9.217 7.099 4.162 1.00 90.06 85 ARG A CA 1
ATOM 646 C C . ARG A 1 85 ? 9.142 6.190 2.949 1.00 90.06 85 ARG A C 1
ATOM 648 O O . ARG A 1 85 ? 8.047 5.746 2.613 1.00 90.06 85 ARG A O 1
ATOM 655 N N . GLN A 1 86 ? 10.260 5.924 2.278 1.00 90.88 86 GLN A N 1
ATOM 656 C CA . GLN A 1 86 ? 10.262 5.057 1.112 1.00 90.88 86 GLN A CA 1
ATOM 657 C C . GLN A 1 86 ? 9.914 3.620 1.488 1.00 90.88 86 GLN A C 1
ATOM 659 O O . GLN A 1 86 ? 10.530 3.000 2.360 1.00 90.88 86 GLN A O 1
ATOM 664 N N . VAL A 1 87 ? 8.935 3.077 0.774 1.00 93.94 87 VAL A N 1
ATOM 665 C CA . VAL A 1 87 ? 8.550 1.675 0.867 1.00 93.94 87 VAL A CA 1
ATOM 666 C C . VAL A 1 87 ? 8.363 1.082 -0.516 1.00 93.94 87 VAL A C 1
ATOM 668 O O . VAL A 1 87 ? 8.002 1.761 -1.481 1.00 93.94 87 VAL A O 1
ATOM 671 N N . THR A 1 88 ? 8.535 -0.230 -0.577 1.00 95.56 88 THR A N 1
ATOM 672 C CA . THR A 1 88 ? 8.208 -1.028 -1.748 1.00 95.56 88 THR A CA 1
ATOM 673 C C . THR A 1 88 ? 7.095 -1.995 -1.379 1.00 95.56 88 THR A C 1
ATOM 675 O O . THR A 1 88 ? 7.250 -2.819 -0.483 1.00 95.56 88 THR A O 1
ATOM 678 N N . VAL A 1 89 ? 5.959 -1.915 -2.061 1.00 96.62 89 VAL A N 1
ATOM 679 C CA . VAL A 1 89 ? 4.821 -2.812 -1.852 1.00 96.62 89 VAL A CA 1
ATOM 680 C C . VAL A 1 89 ? 4.828 -3.885 -2.927 1.00 96.62 89 VAL A C 1
ATOM 682 O O . VAL A 1 89 ? 4.815 -3.588 -4.119 1.00 96.62 89 VAL A O 1
ATOM 685 N N . VAL A 1 90 ? 4.824 -5.146 -2.508 1.00 96.50 90 VAL A N 1
ATOM 686 C CA . VAL A 1 90 ? 4.702 -6.300 -3.396 1.00 96.50 90 VAL A CA 1
ATOM 687 C C . VAL A 1 90 ? 3.299 -6.873 -3.276 1.00 96.50 90 VAL A C 1
ATOM 689 O O . VAL A 1 90 ? 2.811 -7.183 -2.186 1.00 96.50 90 VAL A O 1
ATOM 692 N N . VAL A 1 91 ? 2.665 -7.036 -4.427 1.00 94.88 91 VAL A N 1
ATOM 693 C CA . VAL A 1 91 ? 1.321 -7.576 -4.585 1.00 94.88 91 VAL A CA 1
ATOM 694 C C . VAL A 1 91 ? 1.444 -8.943 -5.238 1.00 94.88 91 VAL A C 1
ATOM 696 O O . VAL A 1 91 ? 2.026 -9.083 -6.317 1.00 94.88 91 VAL A O 1
ATOM 699 N N . HIS A 1 92 ? 0.905 -9.954 -4.561 1.00 86.81 92 HIS A N 1
ATOM 700 C CA . HIS A 1 92 ? 0.905 -11.330 -5.032 1.00 86.81 92 HIS A CA 1
ATOM 701 C C . HIS A 1 92 ? -0.524 -11.773 -5.349 1.00 86.81 92 HIS A C 1
ATOM 703 O O . HIS A 1 92 ? -1.353 -11.896 -4.447 1.00 86.81 92 HIS A O 1
ATOM 709 N N . GLY A 1 93 ? -0.799 -12.026 -6.628 1.00 78.44 93 GLY A N 1
ATOM 710 C CA . GLY A 1 93 ? -2.082 -12.533 -7.112 1.00 78.44 93 GLY A CA 1
ATOM 711 C C . GLY A 1 93 ? -1.889 -13.494 -8.283 1.00 78.44 93 GLY A C 1
ATOM 712 O O . GLY A 1 93 ? -0.970 -14.305 -8.281 1.00 78.44 93 GLY A O 1
ATOM 713 N N . ALA A 1 94 ? -2.741 -13.388 -9.308 1.00 75.94 94 ALA A N 1
ATOM 714 C CA . ALA A 1 94 ? -2.552 -14.124 -10.565 1.00 75.94 94 ALA A CA 1
ATOM 715 C C . ALA A 1 94 ? -1.288 -13.676 -11.333 1.00 75.94 94 ALA A C 1
ATOM 717 O O . ALA A 1 94 ? -0.722 -14.445 -12.105 1.00 75.94 94 ALA A O 1
ATOM 718 N N . CYS A 1 95 ? -0.848 -12.441 -11.085 1.00 84.19 95 CYS A N 1
ATOM 719 C CA . CYS A 1 95 ? 0.398 -11.850 -11.558 1.00 84.19 95 CYS A CA 1
ATOM 720 C C . CYS A 1 95 ? 1.137 -11.218 -10.367 1.00 84.19 95 CYS A C 1
ATOM 722 O O . CYS A 1 95 ? 0.546 -10.993 -9.306 1.00 84.19 95 CYS A O 1
ATOM 724 N N . TYR A 1 96 ? 2.414 -10.891 -10.563 1.00 90.31 96 TYR A N 1
ATOM 725 C CA . TYR A 1 96 ? 3.189 -10.101 -9.607 1.00 90.31 96 TYR A CA 1
ATOM 726 C C . TYR A 1 96 ? 3.086 -8.621 -9.959 1.00 90.31 96 TYR A C 1
ATOM 728 O O . TYR A 1 96 ? 3.209 -8.258 -11.132 1.00 90.31 96 TYR A O 1
ATOM 736 N N . ALA A 1 97 ? 2.914 -7.774 -8.948 1.00 95.06 97 ALA A N 1
ATOM 737 C CA . ALA A 1 97 ? 3.113 -6.339 -9.081 1.00 95.06 97 ALA A CA 1
ATOM 738 C C . ALA A 1 97 ? 3.973 -5.787 -7.942 1.00 95.06 97 ALA A C 1
ATOM 740 O O . ALA A 1 97 ? 3.996 -6.314 -6.829 1.00 95.06 97 ALA A O 1
ATOM 741 N N . LEU A 1 98 ? 4.699 -4.726 -8.257 1.00 96.56 98 LEU A N 1
ATOM 742 C CA . LEU A 1 98 ? 5.598 -3.995 -7.383 1.00 96.56 98 LEU A CA 1
ATOM 743 C C . LEU A 1 98 ? 5.238 -2.520 -7.464 1.00 96.56 98 LEU A C 1
ATOM 745 O O . LEU A 1 98 ? 5.104 -1.984 -8.559 1.00 96.56 98 LEU A O 1
ATOM 749 N N . PHE A 1 99 ? 5.113 -1.872 -6.318 1.00 96.56 99 PHE A N 1
ATOM 750 C CA . PHE A 1 99 ? 4.872 -0.442 -6.215 1.00 96.56 99 PHE A CA 1
ATOM 751 C C . PHE A 1 99 ? 5.970 0.176 -5.371 1.00 96.56 99 PHE A C 1
ATOM 753 O O . PHE A 1 99 ? 6.214 -0.261 -4.2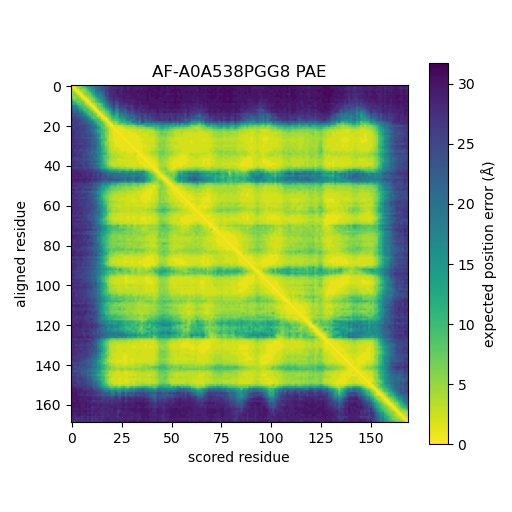52 1.00 96.56 99 PHE A O 1
ATOM 760 N N . GLU A 1 100 ? 6.617 1.199 -5.900 1.00 95.06 100 GLU A N 1
ATOM 761 C CA . GLU A 1 100 ? 7.490 2.080 -5.134 1.00 95.06 100 GLU A CA 1
ATOM 762 C C . GLU A 1 100 ? 6.644 3.258 -4.667 1.00 95.06 100 GLU A C 1
ATOM 764 O O . GLU A 1 100 ? 5.868 3.814 -5.451 1.00 95.06 100 GLU A O 1
ATOM 769 N N . GLY A 1 101 ? 6.752 3.631 -3.397 1.00 94.00 101 GLY A N 1
ATOM 770 C CA . GLY A 1 101 ? 5.893 4.655 -2.823 1.00 94.00 101 GLY A CA 1
ATOM 771 C C . GLY A 1 101 ? 6.441 5.273 -1.548 1.00 94.00 101 GLY A C 1
ATOM 772 O O . GLY A 1 101 ? 7.449 4.842 -0.993 1.00 94.00 101 GLY A O 1
ATOM 773 N N . GLU A 1 102 ? 5.732 6.291 -1.080 1.00 93.75 102 GLU A N 1
ATOM 774 C CA . GLU A 1 102 ? 5.956 6.907 0.223 1.00 93.75 102 GLU A CA 1
ATOM 775 C C . GLU A 1 102 ? 4.870 6.457 1.191 1.00 93.75 102 GLU A C 1
ATOM 777 O O . GLU A 1 102 ? 3.677 6.557 0.897 1.00 93.75 102 GLU A O 1
ATOM 782 N N . ALA A 1 103 ? 5.284 5.989 2.361 1.00 93.56 103 ALA A N 1
ATOM 783 C CA . ALA A 1 103 ? 4.402 5.576 3.428 1.00 93.56 103 ALA A CA 1
ATOM 784 C C . ALA A 1 103 ? 4.278 6.666 4.494 1.00 93.56 103 ALA A C 1
ATOM 786 O O . ALA A 1 103 ? 5.262 7.249 4.947 1.00 93.56 103 ALA A O 1
ATOM 787 N N . THR A 1 104 ? 3.049 6.916 4.932 1.00 93.12 104 THR A N 1
ATOM 788 C CA . THR A 1 104 ? 2.747 7.794 6.062 1.00 93.12 104 THR A CA 1
ATOM 789 C C . THR A 1 104 ? 1.854 7.059 7.046 1.00 93.12 104 THR A C 1
ATOM 791 O O . THR A 1 104 ? 0.876 6.422 6.660 1.00 93.12 104 THR A O 1
ATOM 794 N N . ILE A 1 105 ? 2.179 7.147 8.332 1.00 92.00 105 ILE A N 1
ATOM 795 C CA . ILE A 1 105 ? 1.358 6.565 9.393 1.00 92.00 105 ILE A CA 1
ATOM 796 C C . ILE A 1 105 ? 0.253 7.562 9.731 1.00 92.00 105 ILE A C 1
ATOM 798 O O . ILE A 1 105 ? 0.543 8.699 10.104 1.00 92.00 105 ILE A O 1
ATOM 802 N N . THR A 1 106 ? -1.003 7.137 9.633 1.00 88.19 106 THR A N 1
ATOM 803 C CA . THR A 1 106 ? -2.150 7.939 10.062 1.00 88.19 106 THR A CA 1
ATOM 804 C C . THR A 1 106 ? -2.755 7.389 11.350 1.00 88.19 106 THR A C 1
ATOM 806 O O . THR A 1 106 ? -2.826 6.180 11.576 1.00 88.19 106 THR A O 1
ATOM 809 N N . ARG A 1 107 ? -3.168 8.319 12.214 1.00 81.69 107 ARG A N 1
ATOM 810 C CA . ARG A 1 107 ? -3.915 8.072 13.456 1.00 81.69 107 ARG A CA 1
ATOM 811 C C . ARG A 1 107 ? -5.235 8.842 13.480 1.00 81.69 107 ARG A C 1
ATOM 813 O O . ARG A 1 107 ? -5.794 9.072 14.547 1.00 81.69 107 ARG A O 1
ATOM 820 N N . ASP A 1 108 ? -5.687 9.300 12.316 1.00 85.38 108 ASP A N 1
ATOM 821 C CA . ASP A 1 108 ? -6.976 9.963 12.186 1.00 85.38 108 ASP A CA 1
ATOM 822 C C . ASP A 1 108 ? -8.091 8.966 12.522 1.00 85.38 108 ASP A C 1
ATOM 824 O O . ASP A 1 108 ? -8.334 8.019 11.773 1.00 85.38 108 ASP A O 1
ATOM 828 N N . GLY A 1 109 ? -8.750 9.187 13.662 1.00 82.25 109 GLY A N 1
ATOM 829 C CA . GLY A 1 109 ? -9.816 8.318 14.150 1.00 82.25 109 GLY A CA 1
ATOM 830 C C . GLY A 1 109 ? -10.978 8.208 13.167 1.00 82.25 109 GLY A C 1
ATOM 831 O O . GLY A 1 109 ? -11.509 7.123 12.994 1.00 82.25 109 GLY A O 1
ATOM 832 N N . THR A 1 110 ? -11.317 9.279 12.442 1.00 86.50 110 THR A N 1
ATOM 833 C CA . THR A 1 110 ? -12.421 9.239 11.470 1.00 86.50 110 THR A CA 1
ATOM 834 C C . THR A 1 110 ? -12.088 8.345 10.279 1.00 86.50 110 THR A C 1
ATOM 836 O O . THR A 1 110 ? -12.923 7.550 9.855 1.00 86.50 110 THR A O 1
ATOM 839 N N . LEU A 1 111 ? -10.862 8.435 9.756 1.00 85.69 111 LEU A N 1
ATOM 840 C CA . LEU A 1 111 ? -10.411 7.562 8.670 1.00 85.69 111 LEU A CA 1
ATOM 841 C C . LEU A 1 111 ? -10.295 6.104 9.133 1.00 85.69 111 LEU A C 1
ATOM 843 O O . LEU A 1 111 ? -10.670 5.194 8.398 1.00 85.69 111 LEU A O 1
ATOM 847 N N . ILE A 1 112 ? -9.778 5.881 10.342 1.00 85.81 112 ILE A N 1
ATOM 848 C CA . ILE A 1 112 ? -9.656 4.548 10.939 1.00 85.81 112 ILE A CA 1
ATOM 849 C C . ILE A 1 112 ? -11.039 3.924 11.126 1.00 85.81 112 ILE A C 1
ATOM 851 O O . ILE A 1 112 ? -11.233 2.786 10.711 1.00 85.81 112 ILE A O 1
ATOM 855 N N . ASP A 1 113 ? -12.006 4.656 11.675 1.00 83.94 113 ASP A N 1
ATOM 856 C CA . ASP A 1 113 ? -13.367 4.156 11.886 1.00 83.94 113 ASP A CA 1
ATOM 857 C C . ASP A 1 113 ? -14.034 3.784 10.553 1.00 83.94 113 ASP A C 1
ATOM 859 O O . ASP A 1 113 ? -14.539 2.669 10.410 1.00 83.94 113 ASP A O 1
ATOM 863 N N . GLN A 1 114 ? -13.933 4.650 9.536 1.00 85.88 114 GLN A N 1
ATOM 864 C CA . GLN A 1 114 ? -14.438 4.364 8.185 1.00 85.88 114 GLN A CA 1
ATOM 865 C C . GLN A 1 114 ? -13.801 3.106 7.585 1.00 85.88 114 GLN A C 1
ATOM 867 O O . GLN A 1 114 ? -14.497 2.209 7.108 1.00 85.88 114 GLN A O 1
ATOM 872 N N . LEU A 1 115 ? -12.469 3.005 7.637 1.00 86.00 115 LEU A N 1
ATOM 873 C CA . LEU A 1 115 ? -11.756 1.837 7.126 1.00 86.00 115 LEU A CA 1
ATOM 874 C C . LEU A 1 115 ? -12.088 0.578 7.930 1.00 86.00 115 LEU A C 1
ATOM 876 O O . LEU A 1 115 ? -12.154 -0.499 7.348 1.00 86.00 115 LEU A O 1
ATOM 880 N N . SER A 1 116 ? -12.322 0.688 9.238 1.00 81.69 116 SER A N 1
ATOM 881 C CA . SER A 1 116 ? -12.719 -0.426 10.102 1.00 81.69 116 SER A CA 1
ATOM 882 C C . SER A 1 116 ? -14.057 -1.017 9.660 1.00 81.69 116 SER A C 1
ATOM 884 O O . SER A 1 116 ? -14.142 -2.227 9.429 1.00 81.69 116 SER A O 1
ATOM 886 N N . GLU A 1 117 ? -15.065 -0.164 9.451 1.00 82.19 117 GLU A N 1
ATOM 887 C CA . GLU A 1 117 ? -16.394 -0.557 8.967 1.00 82.19 117 GLU A CA 1
ATOM 888 C C . GLU A 1 117 ? -16.319 -1.224 7.585 1.00 82.19 117 GLU A C 1
ATOM 890 O O . GLU A 1 117 ? -16.889 -2.298 7.370 1.00 82.19 117 GLU A O 1
ATOM 895 N N . GLU A 1 118 ? -15.543 -0.648 6.664 1.00 81.56 118 GLU A N 1
ATOM 896 C CA . GLU A 1 118 ? -15.323 -1.189 5.315 1.00 81.56 118 GLU A CA 1
ATOM 897 C C . GLU A 1 118 ? -14.490 -2.486 5.324 1.00 81.56 118 GLU A C 1
ATOM 899 O O . GLU A 1 118 ? -14.600 -3.332 4.430 1.00 81.56 118 GLU A O 1
ATOM 904 N N . SER A 1 119 ? -13.643 -2.678 6.339 1.00 74.88 119 SER A N 1
ATOM 905 C CA . SER A 1 119 ? -12.685 -3.782 6.383 1.00 74.88 119 SER A CA 1
ATOM 906 C C . SER A 1 119 ? -13.300 -5.140 6.715 1.00 74.88 119 SER A C 1
ATOM 908 O O . SER A 1 119 ? -12.586 -6.137 6.605 1.00 74.88 119 SER A O 1
ATOM 910 N N . GLN A 1 120 ? -14.582 -5.216 7.092 1.00 72.12 120 GLN A N 1
ATOM 911 C CA . GLN A 1 120 ? -15.252 -6.455 7.524 1.00 72.12 120 GLN A CA 1
ATOM 912 C C . GLN A 1 120 ? -14.495 -7.190 8.653 1.00 72.12 120 GLN A C 1
ATOM 914 O O . GLN A 1 120 ? -14.436 -8.418 8.676 1.00 72.12 120 GLN A O 1
ATOM 919 N N . GLY A 1 121 ? -13.878 -6.443 9.576 1.00 71.44 121 GLY A N 1
ATOM 920 C CA . GLY A 1 121 ? -13.129 -7.004 10.707 1.00 71.44 121 GLY A CA 1
ATOM 921 C C . GLY A 1 121 ? -11.687 -7.416 10.391 1.00 71.44 121 GLY A C 1
ATOM 922 O O . GLY A 1 121 ? -11.097 -8.182 11.146 1.00 71.44 121 GLY A O 1
ATOM 923 N N . ARG A 1 122 ? -11.099 -6.929 9.288 1.00 70.75 122 ARG A N 1
ATOM 924 C CA . ARG A 1 122 ? -9.677 -7.160 8.949 1.00 70.75 122 ARG A CA 1
ATOM 925 C C . ARG A 1 122 ? -8.706 -6.249 9.708 1.00 70.75 122 ARG A C 1
ATOM 927 O O . ARG A 1 122 ? -7.498 -6.398 9.543 1.00 70.75 122 ARG A O 1
ATOM 934 N N . MET A 1 123 ? -9.216 -5.300 10.487 1.00 74.69 123 MET A N 1
ATOM 935 C CA . MET A 1 123 ? -8.418 -4.358 11.260 1.00 74.69 123 MET A CA 1
ATOM 936 C C . MET A 1 123 ? -8.696 -4.538 12.752 1.00 74.69 123 MET A C 1
ATOM 938 O O . MET A 1 123 ? -9.845 -4.474 13.186 1.00 74.69 123 MET A O 1
ATOM 942 N N . ASP A 1 124 ? -7.639 -4.741 13.536 1.00 70.38 124 ASP A N 1
ATOM 943 C CA . ASP A 1 124 ? -7.741 -4.777 14.993 1.00 70.38 124 ASP A CA 1
ATOM 944 C C . ASP A 1 124 ? -7.826 -3.353 15.557 1.00 70.38 124 ASP A C 1
ATOM 946 O O . ASP A 1 124 ? -7.161 -2.446 15.059 1.00 70.38 124 ASP A O 1
ATOM 950 N N . ALA A 1 125 ? -8.554 -3.163 16.662 1.00 61.19 125 ALA A N 1
ATOM 951 C CA . ALA A 1 125 ? -8.732 -1.853 17.310 1.00 61.19 125 ALA A CA 1
ATOM 952 C C . ALA A 1 125 ? -7.418 -1.177 17.768 1.00 61.19 125 ALA A C 1
ATOM 954 O O . ALA A 1 125 ? -7.398 0.020 18.035 1.00 61.19 125 ALA A O 1
ATOM 955 N N . ALA A 1 126 ? -6.322 -1.938 17.874 1.00 61.84 126 ALA A N 1
ATOM 956 C CA . ALA A 1 126 ? -4.994 -1.438 18.233 1.00 61.84 126 ALA A CA 1
ATOM 957 C C . ALA A 1 126 ? -4.083 -1.159 17.019 1.00 61.84 126 ALA A C 1
ATOM 959 O O . ALA A 1 126 ? -2.946 -0.722 17.197 1.00 61.84 126 ALA A O 1
ATOM 960 N N . SER A 1 127 ? -4.545 -1.436 15.797 1.00 73.94 127 SER A N 1
ATOM 961 C CA . SER A 1 127 ? -3.750 -1.269 14.580 1.00 73.94 127 SER A CA 1
ATOM 962 C C . SER A 1 127 ? -3.730 0.189 14.122 1.00 73.94 127 SER A C 1
ATOM 964 O O . SER A 1 127 ? -4.742 0.884 14.158 1.00 73.94 127 SER A O 1
ATOM 966 N N . ALA A 1 128 ? -2.569 0.649 13.656 1.00 86.06 128 ALA A N 1
ATOM 967 C CA . ALA A 1 128 ? -2.467 1.897 12.911 1.00 86.06 128 ALA A CA 1
ATOM 968 C C . ALA A 1 128 ? -2.799 1.644 11.434 1.00 86.06 128 ALA A C 1
ATOM 970 O O . ALA A 1 128 ? -2.744 0.508 10.954 1.00 86.06 128 ALA A O 1
ATOM 971 N N . VAL A 1 129 ? -3.088 2.715 10.696 1.00 90.88 129 VAL A N 1
ATOM 972 C CA . VAL A 1 129 ? -3.209 2.651 9.237 1.00 90.88 129 VAL A CA 1
ATOM 973 C C . VAL A 1 129 ? -1.961 3.270 8.623 1.00 90.88 129 VAL A C 1
ATOM 975 O O . VAL A 1 129 ? -1.548 4.376 8.979 1.00 90.88 129 VAL A O 1
ATOM 978 N N . LEU A 1 130 ? -1.351 2.547 7.692 1.00 93.62 130 LEU A N 1
ATOM 979 C CA . LEU A 1 130 ? -0.280 3.053 6.852 1.00 93.62 130 LEU A CA 1
ATOM 980 C C . LEU A 1 130 ? -0.879 3.426 5.494 1.00 93.62 130 LEU A C 1
ATOM 982 O O . LEU A 1 130 ? -1.516 2.605 4.833 1.00 93.62 130 LEU A O 1
ATOM 986 N N . VAL A 1 131 ? -0.689 4.677 5.096 1.00 95.31 131 VAL A N 1
ATOM 987 C CA . VAL A 1 131 ? -1.122 5.214 3.805 1.00 95.31 131 VAL A CA 1
ATOM 988 C C . VAL A 1 131 ? 0.087 5.235 2.887 1.00 95.31 131 VAL A C 1
ATOM 990 O O . VAL A 1 131 ? 1.046 5.956 3.160 1.00 95.31 131 VAL A O 1
ATOM 993 N N . VAL A 1 132 ? 0.054 4.449 1.816 1.00 96.19 132 VAL A N 1
ATOM 994 C CA . VAL A 1 132 ? 1.134 4.377 0.829 1.00 96.19 132 VAL A CA 1
ATOM 995 C C . VAL A 1 132 ? 0.699 5.087 -0.444 1.00 96.19 132 VAL A C 1
ATOM 997 O O . VAL A 1 132 ? -0.212 4.635 -1.135 1.00 96.19 132 VAL A O 1
ATOM 1000 N N . SER A 1 133 ? 1.367 6.193 -0.755 1.00 95.38 133 SER A N 1
ATOM 1001 C CA . SER A 1 133 ? 1.190 6.937 -2.002 1.00 95.38 133 SER A CA 1
ATOM 1002 C C . SER A 1 133 ? 2.155 6.393 -3.061 1.00 95.38 133 SER A C 1
ATOM 1004 O O . SER A 1 133 ? 3.369 6.504 -2.863 1.00 95.38 133 SER A O 1
ATOM 1006 N N . PRO A 1 134 ? 1.674 5.800 -4.168 1.00 95.56 134 PRO A N 1
ATOM 1007 C CA . PRO A 1 134 ? 2.552 5.239 -5.184 1.00 95.56 134 PRO A CA 1
ATOM 1008 C C . PRO A 1 134 ? 3.270 6.343 -5.970 1.00 95.56 134 PRO A C 1
ATOM 1010 O O . PRO A 1 134 ? 2.708 7.386 -6.302 1.00 95.56 134 PRO A O 1
ATOM 1013 N N . ILE A 1 135 ? 4.525 6.077 -6.306 1.00 94.56 135 ILE A N 1
ATOM 1014 C CA . ILE A 1 135 ? 5.373 6.886 -7.185 1.00 94.56 135 ILE A CA 1
ATOM 1015 C C . ILE A 1 135 ? 5.517 6.181 -8.522 1.00 94.56 135 ILE A C 1
ATOM 1017 O O . ILE A 1 135 ? 5.286 6.784 -9.567 1.00 94.56 135 ILE A O 1
ATOM 1021 N N . ALA A 1 136 ? 5.818 4.886 -8.485 1.00 94.56 136 ALA A N 1
ATOM 1022 C CA . ALA A 1 136 ? 5.889 4.029 -9.653 1.00 94.56 136 ALA A CA 1
ATOM 1023 C C . ALA A 1 136 ? 5.259 2.671 -9.342 1.00 94.56 136 ALA A C 1
ATOM 1025 O O . ALA A 1 136 ? 5.266 2.209 -8.203 1.00 94.56 136 ALA A O 1
ATOM 1026 N N . GLY A 1 137 ? 4.721 2.022 -10.365 1.00 95.38 137 GLY A N 1
ATOM 1027 C CA . GLY A 1 137 ? 4.256 0.646 -10.293 1.00 95.38 137 GLY A CA 1
ATOM 1028 C C . GLY A 1 137 ? 4.779 -0.153 -11.4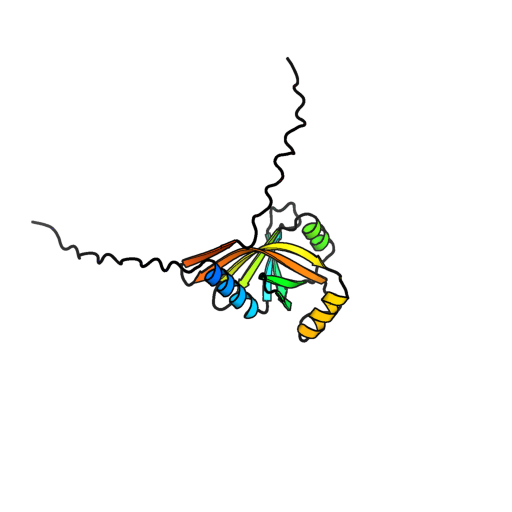74 1.00 95.38 137 GLY A C 1
ATOM 1029 O O . GLY A 1 137 ? 4.958 0.383 -12.565 1.00 95.38 137 GLY A O 1
ATOM 1030 N N . ALA A 1 138 ? 5.017 -1.437 -11.268 1.00 95.75 138 ALA A N 1
ATOM 1031 C CA . ALA A 1 138 ? 5.354 -2.378 -12.316 1.00 95.75 138 ALA A CA 1
ATOM 1032 C C . ALA A 1 138 ? 4.621 -3.695 -12.094 1.00 95.75 138 ALA A C 1
ATOM 1034 O O . ALA A 1 138 ? 4.433 -4.118 -10.958 1.00 95.75 138 ALA A O 1
ATOM 1035 N N . TYR A 1 139 ? 4.226 -4.354 -13.174 1.00 94.88 139 TYR A N 1
ATOM 1036 C CA . TYR A 1 139 ? 3.663 -5.696 -13.117 1.00 94.88 139 TYR A CA 1
ATOM 1037 C C . TYR A 1 139 ? 4.275 -6.582 -14.190 1.00 94.88 139 TYR A C 1
ATOM 1039 O O . TYR A 1 139 ? 4.864 -6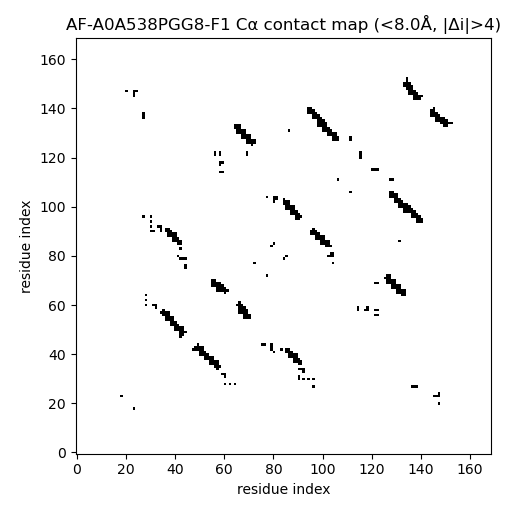.101 -15.164 1.00 94.88 139 TYR A O 1
ATOM 1047 N N . TRP A 1 140 ? 4.126 -7.885 -13.987 1.00 92.94 140 TRP A N 1
ATOM 1048 C CA . TRP A 1 140 ? 4.614 -8.897 -14.907 1.00 92.94 140 TRP A CA 1
ATOM 1049 C C . TRP A 1 140 ? 3.459 -9.683 -15.504 1.00 92.94 140 TRP A C 1
ATOM 1051 O O . TRP A 1 140 ? 2.580 -10.149 -14.779 1.00 92.94 140 TRP A O 1
ATOM 1061 N N . ASP A 1 141 ? 3.506 -9.856 -16.820 1.00 87.25 141 ASP A N 1
ATOM 1062 C CA . ASP A 1 141 ? 2.684 -10.814 -17.552 1.00 87.25 141 ASP A CA 1
ATOM 1063 C C . ASP A 1 141 ? 3.615 -11.792 -18.279 1.00 87.25 141 ASP A C 1
ATOM 1065 O O . ASP A 1 141 ? 4.333 -11.433 -19.220 1.00 87.25 141 ASP A O 1
ATOM 1069 N N . GLY A 1 142 ? 3.704 -13.014 -17.751 1.00 87.19 142 GLY A N 1
ATOM 1070 C CA . GLY A 1 142 ? 4.748 -13.964 -18.125 1.00 87.19 142 GLY A CA 1
ATOM 1071 C C . GLY A 1 142 ? 6.151 -13.391 -17.885 1.00 87.19 142 GLY A C 1
ATOM 1072 O O . GLY A 1 142 ? 6.514 -13.056 -16.759 1.00 87.19 142 GLY A O 1
ATOM 1073 N N . ALA A 1 143 ? 6.951 -13.294 -18.951 1.00 88.50 143 ALA A N 1
ATOM 1074 C CA . ALA A 1 143 ? 8.304 -12.731 -18.906 1.00 88.50 143 ALA A CA 1
ATOM 1075 C C . ALA A 1 143 ? 8.348 -11.208 -19.139 1.00 88.50 143 ALA A C 1
ATOM 1077 O O . ALA A 1 143 ? 9.404 -10.593 -18.976 1.00 88.50 143 ALA A O 1
ATOM 1078 N N . ASN A 1 144 ? 7.227 -10.595 -19.528 1.00 89.69 144 ASN A N 1
ATOM 1079 C CA . ASN A 1 144 ? 7.174 -9.179 -19.870 1.00 89.69 144 ASN A CA 1
ATOM 1080 C C . ASN A 1 144 ? 6.928 -8.335 -18.622 1.00 89.69 144 ASN A C 1
ATOM 1082 O O . ASN A 1 144 ? 6.049 -8.648 -17.821 1.00 89.69 144 ASN A O 1
ATOM 1086 N N . ARG A 1 145 ? 7.688 -7.244 -18.482 1.00 92.56 145 ARG A N 1
ATOM 1087 C CA . ARG A 1 145 ? 7.520 -6.249 -17.419 1.00 92.56 145 ARG A CA 1
ATOM 1088 C C . ARG A 1 145 ? 6.920 -4.976 -18.001 1.00 92.56 145 ARG A C 1
ATOM 1090 O O . ARG A 1 145 ? 7.514 -4.372 -18.890 1.00 92.56 145 ARG A O 1
ATOM 1097 N N . TYR A 1 146 ? 5.825 -4.520 -17.415 1.00 93.00 146 TYR A N 1
ATOM 1098 C CA . TYR A 1 146 ? 5.185 -3.244 -17.724 1.00 93.00 146 TYR A CA 1
ATOM 1099 C C . TYR A 1 146 ? 5.334 -2.309 -16.532 1.00 93.00 146 TYR A C 1
ATOM 1101 O O . TYR A 1 146 ? 5.377 -2.772 -15.394 1.00 93.00 146 TYR A O 1
ATOM 1109 N N . SER A 1 147 ? 5.488 -1.007 -16.772 1.00 92.62 147 SER A N 1
ATOM 1110 C CA . SER A 1 147 ? 5.710 -0.017 -15.709 1.00 92.62 147 SER A CA 1
ATOM 1111 C C . SER A 1 147 ? 4.896 1.250 -15.951 1.00 92.62 147 SER A C 1
ATOM 1113 O O . SER A 1 147 ? 4.674 1.641 -17.093 1.00 92.62 147 SER A O 1
ATOM 1115 N N . TYR A 1 148 ? 4.482 1.898 -14.868 1.00 92.94 148 TYR A N 1
ATOM 1116 C CA . TYR A 1 148 ? 3.737 3.150 -14.870 1.00 92.94 148 TYR A CA 1
ATOM 1117 C C . TYR A 1 148 ? 4.279 4.092 -13.793 1.00 92.94 148 TYR A C 1
ATOM 1119 O O . TYR A 1 148 ? 4.575 3.659 -12.678 1.00 92.94 148 TYR A O 1
ATOM 1127 N N . LEU A 1 149 ? 4.396 5.380 -14.117 1.00 92.88 149 LEU A N 1
ATOM 1128 C CA . LEU A 1 149 ? 4.851 6.420 -13.197 1.00 92.88 149 LEU A CA 1
ATOM 1129 C C . LEU A 1 149 ? 3.649 7.263 -12.751 1.00 92.88 149 LEU A C 1
ATOM 1131 O O . LEU A 1 149 ? 3.066 7.983 -13.556 1.00 92.88 149 LEU A O 1
ATOM 1135 N N . TYR A 1 150 ? 3.297 7.177 -11.470 1.00 90.25 150 TYR A N 1
ATOM 1136 C CA . TYR A 1 150 ? 2.197 7.925 -10.851 1.00 90.25 150 TYR A CA 1
ATOM 1137 C C . TYR A 1 150 ? 2.609 9.351 -10.487 1.00 90.25 150 TYR A C 1
ATOM 1139 O O . TYR A 1 150 ? 1.816 10.285 -10.590 1.00 90.25 150 TYR A O 1
ATOM 1147 N N . ARG A 1 151 ? 3.858 9.524 -10.047 1.00 88.00 151 ARG A N 1
ATOM 1148 C CA . ARG A 1 151 ? 4.397 10.809 -9.605 1.00 88.00 151 ARG A CA 1
ATOM 1149 C C . ARG A 1 151 ? 5.877 10.897 -9.944 1.00 88.00 151 ARG A C 1
ATOM 1151 O O . ARG A 1 151 ? 6.607 9.919 -9.847 1.00 88.00 151 ARG A O 1
ATOM 1158 N N . LEU A 1 152 ? 6.339 12.092 -10.296 1.00 79.00 152 LEU A N 1
AT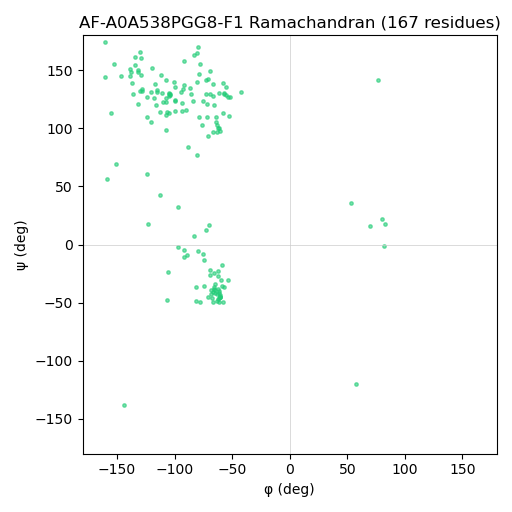OM 1159 C CA . LEU A 1 152 ? 7.768 12.377 -10.369 1.00 79.00 152 LEU A CA 1
ATOM 1160 C C . LEU A 1 152 ? 8.332 12.446 -8.943 1.00 79.00 152 LEU A C 1
ATOM 1162 O O . LEU A 1 152 ? 7.882 13.268 -8.147 1.00 79.00 152 LEU A O 1
ATOM 1166 N N . TRP A 1 153 ? 9.306 11.592 -8.623 1.00 58.50 153 TRP A N 1
ATOM 1167 C CA . TRP A 1 153 ? 10.063 11.686 -7.372 1.00 58.50 153 TRP A CA 1
ATOM 1168 C C . TRP A 1 153 ? 10.683 13.094 -7.253 1.00 58.50 153 TRP A C 1
ATOM 1170 O O . TRP A 1 153 ? 11.336 13.531 -8.212 1.00 58.50 153 TRP A O 1
ATOM 1180 N N . PRO A 1 154 ? 10.519 13.833 -6.137 1.00 53.19 154 PRO A N 1
ATOM 1181 C CA . PRO A 1 154 ? 11.242 15.083 -5.966 1.00 53.19 154 PRO A CA 1
ATOM 1182 C C . PRO A 1 154 ? 12.733 14.761 -5.860 1.00 53.19 154 PRO A C 1
ATOM 1184 O O . PRO A 1 154 ? 13.163 14.026 -4.974 1.00 53.19 154 PRO A O 1
ATOM 1187 N N . ARG A 1 155 ? 13.552 15.294 -6.775 1.00 43.81 155 ARG A N 1
ATOM 1188 C CA . ARG A 1 155 ? 15.008 15.249 -6.588 1.00 43.81 155 ARG A CA 1
ATOM 1189 C C . ARG A 1 155 ? 15.316 15.890 -5.230 1.00 43.81 155 ARG A C 1
ATOM 1191 O O . ARG A 1 155 ? 14.735 16.942 -4.961 1.00 43.81 155 ARG A O 1
ATOM 1198 N N . PRO A 1 156 ? 16.200 15.310 -4.397 1.00 47.34 156 PRO A N 1
ATOM 1199 C CA . PRO A 1 156 ? 16.757 16.073 -3.294 1.00 47.34 156 PRO A CA 1
ATOM 1200 C C . PRO A 1 156 ? 17.299 17.375 -3.883 1.00 47.34 156 PRO A C 1
ATOM 1202 O O . PRO A 1 156 ? 17.976 17.376 -4.917 1.00 47.34 156 PRO A O 1
ATOM 1205 N N . ASP A 1 157 ? 16.847 18.467 -3.288 1.00 41.97 157 ASP A N 1
ATOM 1206 C CA . ASP A 1 157 ? 17.037 19.819 -3.773 1.00 41.97 157 ASP A CA 1
ATOM 1207 C C . ASP A 1 157 ? 18.539 20.056 -4.003 1.00 41.97 157 ASP A C 1
ATOM 1209 O O . ASP A 1 157 ? 19.366 19.805 -3.125 1.00 41.97 157 ASP A O 1
ATOM 1213 N N . ALA A 1 158 ? 18.926 20.515 -5.196 1.00 44.81 158 ALA A N 1
ATOM 1214 C CA . ALA A 1 158 ? 20.328 20.793 -5.539 1.00 44.81 158 ALA A CA 1
ATOM 1215 C C . ALA A 1 158 ? 20.896 22.023 -4.791 1.00 44.81 158 ALA A C 1
ATOM 1217 O O . ALA A 1 158 ? 21.907 22.596 -5.196 1.00 44.81 158 ALA A O 1
ATOM 1218 N N . SER A 1 159 ? 20.226 22.459 -3.725 1.00 47.19 159 SER A N 1
ATOM 1219 C CA . SER A 1 159 ? 20.543 23.626 -2.909 1.00 47.19 159 SER A CA 1
ATOM 1220 C C . SER A 1 159 ? 21.443 23.310 -1.707 1.00 47.19 159 SER A C 1
ATOM 1222 O O . SER A 1 159 ? 21.918 24.248 -1.074 1.00 47.19 159 SER A O 1
ATOM 1224 N N . ASP A 1 160 ? 21.786 22.041 -1.447 1.00 45.12 160 ASP A N 1
ATOM 1225 C CA . ASP A 1 160 ? 22.696 21.654 -0.349 1.00 45.12 160 ASP A CA 1
ATOM 1226 C C . ASP A 1 160 ? 24.162 21.441 -0.793 1.00 45.12 160 ASP A C 1
ATOM 1228 O O . ASP A 1 160 ? 24.906 20.619 -0.259 1.00 45.12 160 ASP A O 1
ATOM 1232 N N . VAL A 1 161 ? 24.605 22.205 -1.801 1.00 47.75 161 VAL A N 1
ATOM 1233 C CA . VAL A 1 161 ? 26.030 22.378 -2.149 1.00 47.75 161 VAL A CA 1
ATOM 1234 C C . VAL A 1 161 ? 26.374 23.866 -2.130 1.00 47.75 161 VAL A C 1
ATOM 1236 O O . VAL A 1 161 ? 26.763 24.464 -3.127 1.00 47.75 161 VAL A O 1
ATOM 1239 N N . SER A 1 162 ? 26.208 24.507 -0.977 1.00 46.50 162 SER A N 1
ATOM 1240 C CA . SER A 1 162 ? 26.810 25.817 -0.725 1.00 46.50 162 SER A CA 1
ATOM 1241 C C . SER A 1 162 ? 27.082 25.996 0.761 1.00 46.50 162 SER A C 1
ATOM 1243 O O . SER A 1 162 ? 26.430 26.794 1.419 1.00 46.50 162 SER A O 1
ATOM 1245 N N . ASN A 1 163 ? 28.052 25.247 1.287 1.00 43.88 163 ASN A N 1
ATOM 1246 C CA . ASN A 1 163 ? 28.842 25.646 2.457 1.00 43.88 163 ASN A CA 1
ATOM 1247 C C . ASN A 1 163 ? 30.172 24.872 2.486 1.00 43.88 163 ASN A C 1
ATOM 1249 O O . ASN A 1 163 ? 30.508 24.175 3.437 1.00 43.88 163 ASN A O 1
ATOM 1253 N N . GLY A 1 164 ? 30.938 24.993 1.401 1.00 38.59 164 GLY A N 1
ATOM 1254 C CA . GLY A 1 164 ? 32.357 24.650 1.370 1.00 38.59 164 GLY A CA 1
ATOM 1255 C C . GLY A 1 164 ? 33.169 25.937 1.316 1.00 38.59 164 GLY A C 1
ATOM 1256 O O . GLY A 1 164 ? 33.298 26.544 0.258 1.00 38.59 164 GLY A O 1
ATOM 1257 N N . VAL A 1 165 ? 33.665 26.379 2.469 1.00 44.25 165 VAL A N 1
ATOM 1258 C CA . VAL A 1 165 ? 34.581 27.518 2.607 1.00 44.25 165 VAL A CA 1
ATOM 1259 C C . VAL A 1 165 ? 35.840 27.268 1.760 1.00 44.25 165 VAL A C 1
ATOM 1261 O O . VAL A 1 165 ? 36.448 26.207 1.913 1.00 44.25 165 VAL A O 1
ATOM 1264 N N . PRO A 1 166 ? 36.288 28.206 0.904 1.00 36.16 166 PRO A N 1
ATOM 1265 C CA . PRO A 1 166 ? 37.587 28.079 0.263 1.00 36.16 166 PRO A CA 1
ATOM 1266 C C . PRO A 1 166 ? 38.684 28.327 1.304 1.00 36.16 166 PRO A C 1
ATOM 1268 O O . PRO A 1 166 ? 38.879 29.449 1.772 1.00 36.16 166 PRO A O 1
ATOM 1271 N N . VAL A 1 167 ? 39.412 27.272 1.670 1.00 42.78 167 VAL A N 1
ATOM 1272 C CA . VAL A 1 167 ? 40.709 27.414 2.337 1.00 42.78 167 VAL A CA 1
ATOM 1273 C C . VAL A 1 167 ? 41.707 27.814 1.256 1.00 42.78 167 VAL A C 1
ATOM 1275 O O . VAL A 1 167 ? 42.096 26.996 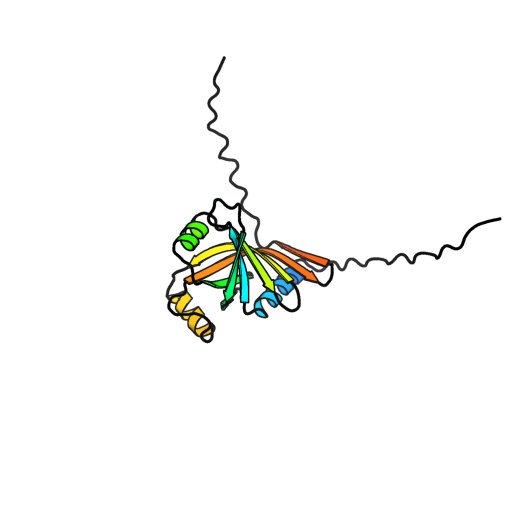0.426 1.00 42.78 167 VAL A O 1
ATOM 1278 N N . GLY A 1 168 ? 42.055 29.099 1.233 1.00 47.25 168 GLY A N 1
ATOM 1279 C CA . GLY A 1 168 ? 43.167 29.596 0.435 1.00 47.25 168 GLY A CA 1
ATOM 1280 C C . GLY A 1 168 ? 44.492 29.043 0.958 1.00 47.25 168 GLY A C 1
ATOM 1281 O O . GLY A 1 168 ? 44.716 29.004 2.170 1.00 47.25 168 GLY A O 1
ATOM 1282 N N . ILE A 1 169 ? 45.355 28.644 0.027 1.00 44.59 169 ILE A N 1
ATOM 1283 C CA . ILE A 1 169 ? 46.806 28.564 0.208 1.00 44.59 169 ILE A CA 1
ATOM 1284 C C . ILE A 1 169 ? 47.426 29.378 -0.922 1.00 44.59 169 ILE A C 1
ATOM 1286 O O . ILE A 1 169 ? 46.957 29.199 -2.071 1.00 44.59 169 ILE A O 1
#

pLDDT: mean 77.92, std 19.26, range [36.09, 96.62]

Foldseek 3Di:
DDDDDDDDDDPPPPPPPPDDLVVQVVVQLVLLVVFQKKWKWDQDLPRSPDIDIDIWGFLDADPLRKTKTWDPDDPSRQVRCVVPQWIWIWGDDPWIKIFIWGKDWDPPPVVVVVSCVSRVNSYDPNTIIIITRTQKMWIDDPPDIDIHGSHDDDDPDPPPPPDDDDPDD

Solvent-accessible surface area (backbone atoms only — not comparable to full-atom values): 10182 Å² total; per-residue (Å²): 138,83,88,79,89,77,82,82,78,77,79,76,77,76,77,77,78,78,71,53,72,64,56,52,47,52,51,54,44,51,56,51,72,76,38,56,55,30,35,42,30,32,67,22,97,75,85,51,83,42,81,41,74,44,83,29,40,46,60,48,69,46,98,84,51,30,35,35,26,42,34,88,70,53,76,68,56,50,53,43,44,70,74,51,32,60,33,39,39,38,39,72,66,99,46,49,34,41,30,40,24,42,41,44,83,49,83,54,62,69,60,48,52,54,47,40,68,71,31,77,71,69,53,59,97,86,45,40,40,35,40,32,44,49,28,33,38,36,39,40,61,89,93,46,77,49,74,38,76,73,44,83,79,79,71,80,67,88,76,83,80,78,87,78,80,83,81,83,130